Protein AF-A0A1C3TRR5-F1 (afdb_monomer_lite)

Foldseek 3Di:
DVVVVVVVVVVVVCLVVVLVLQCVVDDVVCSVVSVVVVVVVVVVCVVVLVVVLVVCCVPVNPVRSVVVVVVVVVVVVVCCVVVRDPDPPPPPDPPPVVVVVVCVDPVNVVVVVVVVVVVVVVVVCVVCVVVVVVCCVPPPPDDDDDPCVVVSVVVSVPDDDDPPPPPPPD

Organism: NCBI:txid1261556

Sequence (170 aa):
MAARVLTSLAHGTFFGVGAVVATGLVALQRKASAIATMFTGLTVATLLGMPAGAWLGLQFGWRATFWAVAAIGLLATVVIAALVPASDDVTPAPPLRAELHAVSRTPVLLGLATTVLGYAGVFTVYTYIRRRRWCWGSACSGWPRSPRWLRCNCECWARPATPDGIWRRA

Structure (mmCIF, N/CA/C/O backbone):
data_AF-A0A1C3TRR5-F1
#
_entry.id   AF-A0A1C3TRR5-F1
#
loop_
_atom_site.group_PDB
_atom_site.id
_atom_site.type_symbol
_atom_site.label_atom_id
_atom_site.label_alt_id
_atom_site.label_comp_id
_atom_site.label_asym_id
_atom_site.label_entity_id
_atom_site.label_seq_id
_atom_site.pdbx_PDB_ins_code
_atom_site.Cartn_x
_atom_site.Cartn_y
_atom_site.Cartn_z
_atom_site.occupancy
_atom_site.B_iso_or_equiv
_atom_site.auth_seq_id
_atom_site.auth_comp_id
_atom_site.auth_asym_id
_atom_site.auth_atom_id
_atom_site.pdbx_PDB_model_num
ATOM 1 N N . MET A 1 1 ? 2.726 15.601 -13.918 1.00 78.00 1 MET A N 1
ATOM 2 C CA . MET A 1 1 ? 2.639 15.875 -12.464 1.00 78.00 1 MET A CA 1
ATOM 3 C C . MET A 1 1 ? 1.307 15.448 -11.864 1.00 78.00 1 MET A C 1
ATOM 5 O O . MET A 1 1 ? 1.343 14.705 -10.894 1.00 78.00 1 MET A O 1
ATOM 9 N N . ALA A 1 2 ? 0.164 15.788 -12.473 1.00 89.56 2 ALA A N 1
ATOM 10 C CA . ALA A 1 2 ? -1.159 15.345 -12.010 1.00 89.56 2 ALA A CA 1
ATOM 11 C C . ALA A 1 2 ? -1.268 13.825 -11.776 1.00 89.56 2 ALA A C 1
ATOM 13 O O . ALA A 1 2 ? -1.677 13.408 -10.700 1.00 89.56 2 ALA A O 1
ATOM 14 N N . ALA A 1 3 ? -0.794 13.000 -12.721 1.00 85.38 3 ALA A N 1
ATOM 15 C CA . ALA A 1 3 ? -0.813 11.541 -12.576 1.00 85.38 3 ALA A CA 1
ATOM 16 C C . ALA A 1 3 ? -0.113 11.055 -11.295 1.00 85.38 3 ALA A C 1
ATOM 18 O O . ALA A 1 3 ? -0.637 10.190 -10.611 1.00 85.38 3 ALA A O 1
ATOM 19 N N . ARG A 1 4 ? 1.023 11.657 -10.912 1.00 87.00 4 ARG A N 1
ATOM 20 C CA . ARG A 1 4 ? 1.737 11.263 -9.686 1.00 87.00 4 ARG A CA 1
ATOM 21 C C . ARG A 1 4 ? 0.957 11.636 -8.429 1.00 87.00 4 ARG A C 1
ATOM 23 O O . ARG A 1 4 ? 0.920 10.838 -7.506 1.00 87.00 4 ARG A O 1
ATOM 30 N N . VAL A 1 5 ? 0.320 12.810 -8.406 1.00 90.31 5 VAL A N 1
ATOM 31 C CA . VAL A 1 5 ? -0.534 13.239 -7.283 1.00 90.31 5 VAL A CA 1
ATOM 32 C C . VAL A 1 5 ? -1.719 12.287 -7.124 1.00 90.31 5 VAL A C 1
ATOM 34 O O . VAL A 1 5 ? -1.965 11.802 -6.025 1.00 90.31 5 VAL A O 1
ATOM 37 N N . LEU A 1 6 ? -2.390 11.958 -8.231 1.00 88.88 6 LEU A N 1
ATOM 38 C CA . LEU A 1 6 ? -3.490 10.992 -8.264 1.00 88.88 6 LEU A CA 1
ATOM 39 C C . LEU A 1 6 ? -3.063 9.620 -7.740 1.00 88.88 6 LEU A C 1
ATOM 41 O O . LEU A 1 6 ? -3.732 9.075 -6.868 1.00 88.88 6 LEU A O 1
ATOM 45 N N . THR A 1 7 ? -1.942 9.076 -8.218 1.00 86.56 7 THR A N 1
ATOM 46 C CA . THR A 1 7 ? -1.463 7.768 -7.752 1.00 86.56 7 THR A CA 1
ATOM 47 C C . THR A 1 7 ? -1.087 7.798 -6.271 1.00 86.56 7 THR A C 1
ATOM 49 O O . THR A 1 7 ? -1.418 6.859 -5.556 1.00 86.56 7 THR A O 1
ATOM 52 N N . SER A 1 8 ? -0.455 8.871 -5.782 1.00 88.25 8 SER A N 1
ATOM 53 C CA . SER A 1 8 ? -0.127 9.014 -4.357 1.00 88.25 8 SER A CA 1
ATOM 54 C C . SER A 1 8 ? -1.376 9.071 -3.475 1.00 88.25 8 SER A C 1
ATOM 56 O O . SER A 1 8 ? -1.426 8.400 -2.446 1.00 88.25 8 SER A O 1
ATOM 58 N N . LEU A 1 9 ? -2.393 9.837 -3.884 1.00 89.31 9 LEU A N 1
ATOM 59 C CA . LEU A 1 9 ? -3.665 9.922 -3.163 1.00 89.31 9 LEU A CA 1
ATOM 60 C C . LEU A 1 9 ? -4.396 8.580 -3.170 1.00 89.31 9 LEU A C 1
ATOM 62 O O . LEU A 1 9 ? -4.799 8.112 -2.111 1.00 89.31 9 LEU A O 1
ATOM 66 N N . ALA A 1 10 ? -4.499 7.938 -4.336 1.00 86.94 10 ALA A N 1
ATOM 67 C CA . ALA A 1 10 ? -5.121 6.625 -4.476 1.00 86.94 10 ALA A CA 1
ATOM 68 C C . ALA A 1 10 ? -4.421 5.563 -3.615 1.00 86.94 10 ALA A C 1
ATOM 70 O O . ALA A 1 10 ? -5.074 4.723 -3.002 1.00 86.94 10 ALA A O 1
ATOM 71 N N . HIS A 1 11 ? -3.090 5.616 -3.529 1.00 86.44 11 HIS A N 1
ATOM 72 C CA . HIS A 1 11 ? -2.330 4.704 -2.683 1.00 86.44 11 HIS A CA 1
ATOM 73 C C . HIS A 1 11 ? -2.635 4.926 -1.194 1.00 86.44 11 HIS A C 1
ATOM 75 O O . HIS A 1 11 ? -2.841 3.960 -0.465 1.00 86.44 11 HIS A O 1
ATOM 81 N N . GLY A 1 12 ? -2.726 6.184 -0.749 1.00 83.44 12 GLY A N 1
ATOM 82 C CA . GLY A 1 12 ? -3.087 6.518 0.632 1.00 83.44 12 GLY A CA 1
ATOM 83 C C . GLY A 1 12 ? -4.518 6.113 1.000 1.00 83.44 12 GLY A C 1
ATOM 84 O O . GLY A 1 12 ? -4.736 5.510 2.053 1.00 83.44 12 GLY A O 1
ATOM 85 N N . THR A 1 13 ? -5.493 6.387 0.129 1.00 85.62 13 THR A N 1
ATOM 86 C CA . THR A 1 13 ? -6.901 6.033 0.374 1.00 85.62 13 THR A CA 1
ATOM 87 C C . THR A 1 13 ? -7.127 4.527 0.354 1.00 85.62 13 THR A C 1
ATOM 89 O O . THR A 1 13 ? -7.915 4.034 1.158 1.00 85.62 13 THR A O 1
ATOM 92 N N . PHE A 1 14 ? -6.402 3.783 -0.486 1.00 85.19 14 PHE A N 1
ATOM 93 C CA . PHE A 1 14 ? -6.481 2.324 -0.535 1.00 85.19 14 PHE A CA 1
ATOM 94 C C . PHE A 1 14 ? -6.173 1.676 0.821 1.00 85.19 14 PHE A C 1
ATOM 96 O O . PHE A 1 14 ? -6.946 0.843 1.288 1.00 85.19 14 PHE A O 1
ATOM 103 N N . PHE A 1 15 ? -5.089 2.080 1.491 1.00 84.62 15 PHE A N 1
ATOM 104 C CA . PHE A 1 15 ? -4.765 1.539 2.816 1.00 84.62 15 PHE A CA 1
ATOM 105 C C . PHE A 1 15 ? -5.759 1.986 3.893 1.00 84.62 15 PHE A C 1
ATOM 107 O O . PHE A 1 15 ? -6.116 1.181 4.752 1.00 84.62 15 PHE A O 1
ATOM 114 N N . GLY A 1 16 ? -6.232 3.235 3.835 1.00 81.81 16 GLY A N 1
ATOM 115 C CA . GLY A 1 16 ? -7.226 3.756 4.778 1.00 81.81 16 GLY A CA 1
ATOM 116 C C . GLY A 1 16 ? -8.561 3.011 4.693 1.00 81.81 16 GLY A C 1
ATOM 117 O O . GLY A 1 16 ? -9.015 2.434 5.680 1.00 81.81 16 GLY A O 1
ATOM 118 N N . VAL A 1 17 ? -9.159 2.958 3.500 1.00 82.81 17 VAL A N 1
ATOM 119 C CA . VAL A 1 17 ? -10.430 2.254 3.255 1.00 82.81 17 VAL A CA 1
ATOM 120 C C . VAL A 1 17 ? -10.258 0.748 3.445 1.00 82.81 17 VAL A C 1
ATOM 122 O O . VAL A 1 17 ? -11.097 0.110 4.078 1.00 82.81 17 VAL A O 1
ATOM 125 N N . GLY A 1 18 ? -9.145 0.180 2.974 1.00 81.50 18 GLY A N 1
ATOM 126 C CA . GLY A 1 18 ? -8.836 -1.238 3.132 1.00 81.50 18 GLY A CA 1
ATOM 127 C C . GLY A 1 18 ? -8.798 -1.673 4.597 1.00 81.50 18 GLY A C 1
ATOM 128 O O . GLY A 1 18 ? -9.386 -2.697 4.935 1.00 81.50 18 GLY A O 1
ATOM 129 N N . ALA A 1 19 ? -8.185 -0.883 5.484 1.00 81.62 19 ALA A N 1
ATOM 130 C CA . ALA A 1 19 ? -8.166 -1.180 6.915 1.00 81.62 19 ALA A CA 1
ATOM 131 C C . ALA A 1 19 ? -9.573 -1.142 7.538 1.00 81.62 19 ALA A C 1
ATOM 133 O O . ALA A 1 19 ? -9.912 -2.006 8.351 1.00 81.62 19 ALA A O 1
ATOM 134 N N . VAL A 1 20 ? -10.415 -0.182 7.146 1.00 80.75 20 VAL A N 1
ATOM 135 C CA . VAL A 1 20 ? -11.800 -0.079 7.638 1.00 80.75 20 VAL A CA 1
ATOM 136 C C . VAL A 1 20 ? -12.629 -1.276 7.174 1.00 80.75 20 VAL A C 1
ATOM 138 O O . VAL A 1 20 ? -13.242 -1.946 8.002 1.00 80.75 20 VAL A O 1
ATOM 141 N N . VAL A 1 21 ? -12.576 -1.614 5.883 1.00 81.25 21 VAL A N 1
ATOM 142 C CA . VAL A 1 21 ? -13.298 -2.769 5.322 1.00 81.25 21 VAL A CA 1
ATOM 143 C C . VAL A 1 21 ? -12.806 -4.076 5.951 1.00 81.25 21 VAL A C 1
ATOM 145 O O . VAL A 1 21 ? -13.610 -4.880 6.419 1.00 81.25 21 VAL A O 1
ATOM 148 N N . ALA A 1 22 ? -11.489 -4.273 6.053 1.00 80.38 22 ALA A N 1
ATOM 149 C CA . ALA A 1 22 ? -10.916 -5.480 6.646 1.00 80.38 22 ALA A CA 1
ATOM 150 C C . ALA A 1 22 ? -11.297 -5.646 8.123 1.00 80.38 22 ALA A C 1
ATOM 152 O O . ALA A 1 22 ? -11.566 -6.760 8.564 1.00 80.38 22 ALA A O 1
ATOM 153 N N . THR A 1 23 ? -11.335 -4.555 8.893 1.00 80.44 23 THR A N 1
ATOM 154 C CA . THR A 1 23 ? -11.712 -4.602 10.314 1.00 80.44 23 THR A CA 1
ATOM 155 C C . THR A 1 23 ? -13.219 -4.654 10.551 1.00 80.44 23 THR A C 1
ATOM 157 O O . THR A 1 23 ? -13.621 -5.087 11.632 1.00 80.44 23 THR A O 1
ATOM 160 N N . GLY A 1 24 ? -14.036 -4.249 9.575 1.00 78.44 24 GLY A N 1
ATOM 161 C CA . GLY A 1 24 ? -15.493 -4.405 9.593 1.00 78.44 24 GLY A CA 1
ATOM 162 C C . GLY A 1 24 ? -15.953 -5.840 9.316 1.00 78.44 24 GLY A C 1
ATOM 163 O O . GLY A 1 24 ? -16.964 -6.268 9.860 1.00 78.44 24 GLY A O 1
ATOM 164 N N . LEU A 1 25 ? -15.180 -6.608 8.539 1.00 75.12 25 LEU A N 1
ATOM 165 C CA . LEU A 1 25 ? -15.507 -7.992 8.163 1.00 75.12 25 LEU A CA 1
ATOM 166 C C . LEU A 1 25 ? -15.031 -9.055 9.171 1.00 75.12 25 LEU A C 1
ATOM 168 O O . LEU A 1 25 ? -15.377 -10.228 9.038 1.00 75.12 25 LEU A O 1
ATOM 172 N N . VAL A 1 26 ? -14.226 -8.683 10.173 1.00 77.50 26 VAL A N 1
ATOM 173 C CA . VAL A 1 26 ? -13.660 -9.622 11.157 1.00 77.50 26 VAL A CA 1
ATOM 174 C C . VAL A 1 26 ? -14.057 -9.269 12.587 1.00 77.50 26 VAL A C 1
ATOM 176 O O . VAL A 1 26 ? -14.221 -8.106 12.947 1.00 77.50 26 VAL A O 1
ATOM 179 N N . ALA A 1 27 ? -14.141 -10.286 13.448 1.00 77.94 27 ALA A N 1
ATOM 180 C CA . ALA A 1 27 ? -14.394 -10.093 14.874 1.00 77.94 27 ALA A CA 1
ATOM 181 C C . ALA A 1 27 ? -13.352 -9.155 15.520 1.00 77.94 27 ALA A C 1
ATOM 183 O O . ALA A 1 27 ? -12.172 -9.181 15.161 1.00 77.94 27 ALA A O 1
ATOM 184 N N . LEU A 1 28 ? -13.765 -8.379 16.534 1.00 74.75 28 LEU A N 1
ATOM 185 C CA . LEU A 1 28 ? -12.937 -7.363 17.210 1.00 74.75 28 LEU A CA 1
ATOM 186 C C . LEU A 1 28 ? -11.571 -7.902 17.678 1.00 74.75 28 LEU A C 1
ATOM 188 O O . LEU A 1 28 ? -10.557 -7.225 17.539 1.00 74.75 28 LEU A O 1
ATOM 192 N N . GLN A 1 29 ? -11.543 -9.154 18.137 1.00 80.06 29 GLN A N 1
ATOM 193 C CA . GLN A 1 29 ? -10.344 -9.858 18.610 1.00 80.06 29 GLN A CA 1
ATOM 194 C C . GLN A 1 29 ? -9.349 -10.216 17.486 1.00 80.06 29 GLN A C 1
ATOM 196 O O . GLN A 1 29 ? -8.185 -10.497 17.752 1.00 80.06 29 GLN A O 1
ATOM 201 N N . ARG A 1 30 ? -9.785 -10.217 16.218 1.00 82.62 30 ARG A N 1
ATOM 202 C CA . ARG A 1 30 ? -8.984 -10.618 15.045 1.00 82.62 30 ARG A CA 1
ATOM 203 C C . ARG A 1 30 ? -8.587 -9.451 14.139 1.00 82.62 30 ARG A C 1
ATOM 205 O O . ARG A 1 30 ? -7.917 -9.678 13.134 1.00 82.62 30 ARG A O 1
ATOM 212 N N . LYS A 1 31 ? -8.918 -8.207 14.500 1.00 82.69 31 LYS A N 1
ATOM 213 C CA . LYS A 1 31 ? -8.571 -7.008 13.711 1.00 82.69 31 LYS A CA 1
ATOM 214 C C . LYS A 1 31 ? -7.068 -6.886 13.438 1.00 82.69 31 LYS A C 1
ATOM 216 O O . LYS A 1 31 ? -6.673 -6.614 12.309 1.00 82.69 31 LYS A O 1
ATOM 221 N N . ALA A 1 32 ? -6.231 -7.168 14.440 1.00 82.94 32 ALA A N 1
ATOM 222 C CA . ALA A 1 32 ? -4.775 -7.168 14.279 1.00 82.94 32 ALA A CA 1
ATOM 223 C C . ALA A 1 32 ? -4.298 -8.241 13.282 1.00 82.94 32 ALA A C 1
ATOM 225 O O . ALA A 1 32 ? -3.429 -7.973 12.458 1.00 82.94 32 ALA A O 1
ATOM 226 N N . SER A 1 33 ? -4.910 -9.432 13.307 1.00 83.50 33 SER A N 1
ATOM 227 C CA . SER A 1 33 ? -4.598 -10.507 12.358 1.00 83.50 33 SER A CA 1
ATOM 228 C C . SER A 1 33 ? -5.005 -10.145 10.932 1.00 83.50 33 SER A C 1
ATOM 230 O O . SER A 1 33 ? -4.250 -10.434 10.013 1.00 83.50 33 SER A O 1
ATOM 232 N N . ALA A 1 34 ? -6.155 -9.494 10.733 1.00 84.88 34 ALA A N 1
ATOM 233 C CA . ALA A 1 34 ? -6.593 -9.064 9.405 1.00 84.88 34 ALA A CA 1
ATOM 234 C C . ALA A 1 34 ? -5.626 -8.040 8.787 1.00 84.88 34 ALA A C 1
ATOM 236 O O . ALA A 1 34 ? -5.232 -8.171 7.627 1.00 84.88 34 ALA A O 1
ATOM 237 N N . ILE A 1 35 ? -5.171 -7.070 9.587 1.00 86.19 35 ILE A N 1
ATOM 238 C CA . ILE A 1 35 ? -4.157 -6.094 9.168 1.00 86.19 35 ILE A CA 1
ATOM 239 C C . ILE A 1 35 ? -2.826 -6.797 8.854 1.00 86.19 35 ILE A C 1
ATOM 241 O O . ILE A 1 35 ? -2.199 -6.501 7.836 1.00 86.19 35 ILE A O 1
ATOM 245 N N . ALA A 1 36 ? -2.408 -7.765 9.676 1.00 87.56 36 ALA A N 1
ATOM 246 C CA . ALA A 1 36 ? -1.200 -8.546 9.420 1.00 87.56 36 ALA A CA 1
ATOM 247 C C . ALA A 1 36 ? -1.277 -9.290 8.077 1.00 87.56 36 ALA A C 1
ATOM 249 O O . ALA A 1 36 ? -0.334 -9.209 7.292 1.00 87.56 36 ALA A O 1
ATOM 250 N N . THR A 1 37 ? -2.410 -9.929 7.763 1.00 87.88 37 THR A N 1
ATOM 251 C CA . THR A 1 37 ? -2.615 -10.617 6.479 1.00 87.88 37 THR A CA 1
ATOM 252 C C . THR A 1 37 ? -2.533 -9.656 5.289 1.00 87.88 37 THR A C 1
ATOM 254 O O . THR A 1 37 ? -1.916 -10.004 4.280 1.00 87.88 37 THR A O 1
ATOM 257 N N . MET A 1 38 ? -3.059 -8.428 5.405 1.00 89.38 38 MET A N 1
ATOM 258 C CA . MET A 1 38 ? -2.889 -7.394 4.370 1.00 89.38 38 MET A CA 1
ATOM 259 C C . MET A 1 38 ? -1.410 -7.058 4.129 1.00 89.38 38 MET A C 1
ATOM 261 O O . MET A 1 38 ? -0.958 -7.040 2.981 1.00 89.38 38 MET A O 1
ATOM 265 N N . PHE A 1 39 ? -0.629 -6.845 5.194 1.00 88.81 39 PHE A N 1
ATOM 266 C CA . PHE A 1 39 ? 0.811 -6.575 5.077 1.00 88.81 39 PHE A CA 1
ATOM 267 C C . PHE A 1 39 ? 1.603 -7.778 4.549 1.00 88.81 39 PHE A C 1
ATOM 269 O O . PHE A 1 39 ? 2.548 -7.603 3.772 1.00 88.81 39 PHE A O 1
ATOM 276 N N . THR A 1 40 ? 1.216 -9.003 4.913 1.00 91.94 40 THR A N 1
ATOM 277 C CA . THR A 1 40 ? 1.807 -10.223 4.346 1.00 91.94 40 THR A CA 1
ATOM 278 C C . THR A 1 40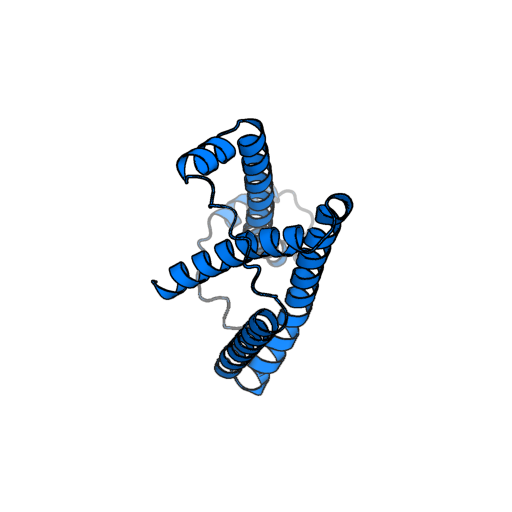 ? 1.557 -10.292 2.840 1.00 91.94 40 THR A C 1
ATOM 280 O O . THR A 1 40 ? 2.500 -10.512 2.081 1.00 91.94 40 THR A O 1
ATOM 283 N N . GLY A 1 41 ? 0.328 -10.014 2.391 1.00 89.31 41 GLY A N 1
ATOM 284 C CA . GLY A 1 41 ? -0.007 -9.932 0.968 1.00 89.31 41 GLY A CA 1
ATOM 285 C C . GLY A 1 41 ? 0.840 -8.895 0.227 1.00 89.31 41 GLY A C 1
ATOM 286 O O . GLY A 1 41 ? 1.419 -9.209 -0.812 1.00 89.31 41 GLY A O 1
ATOM 287 N N . LEU A 1 42 ? 1.003 -7.696 0.799 1.00 90.06 42 LEU A N 1
ATOM 288 C CA . LEU A 1 42 ? 1.860 -6.646 0.233 1.00 90.06 42 LEU A CA 1
ATOM 289 C C . LEU A 1 42 ? 3.327 -7.093 0.111 1.00 90.06 42 LEU A C 1
ATOM 291 O O . LEU A 1 42 ? 3.990 -6.813 -0.890 1.00 90.06 42 LEU A O 1
ATOM 295 N N . THR A 1 43 ? 3.829 -7.817 1.112 1.00 91.69 43 THR A N 1
ATOM 296 C CA . THR A 1 43 ? 5.197 -8.355 1.117 1.00 91.69 43 THR A CA 1
ATOM 297 C C . THR A 1 43 ? 5.390 -9.370 -0.005 1.00 91.69 43 THR A C 1
ATOM 299 O O . THR A 1 43 ? 6.310 -9.229 -0.812 1.00 91.69 43 THR A O 1
ATOM 302 N N . VAL A 1 44 ? 4.493 -10.355 -0.104 1.00 93.50 44 VAL A N 1
ATOM 303 C CA . VAL A 1 44 ? 4.535 -11.387 -1.152 1.00 93.50 44 VAL A CA 1
ATOM 304 C C . VAL A 1 44 ? 4.415 -10.754 -2.539 1.00 93.50 44 VAL A C 1
ATOM 306 O O . VAL A 1 44 ? 5.199 -11.077 -3.432 1.00 93.50 44 VAL A O 1
ATOM 309 N N . ALA A 1 45 ? 3.503 -9.795 -2.708 1.00 89.75 45 ALA A N 1
ATOM 310 C CA . ALA A 1 45 ? 3.328 -9.071 -3.963 1.00 89.75 45 ALA A CA 1
ATOM 311 C C . ALA A 1 45 ? 4.595 -8.307 -4.373 1.00 89.75 45 ALA A C 1
ATOM 313 O O . ALA A 1 45 ? 4.965 -8.318 -5.543 1.00 89.75 45 ALA A O 1
ATOM 314 N N . THR A 1 46 ? 5.296 -7.684 -3.423 1.00 89.56 46 THR A N 1
ATOM 315 C CA . THR A 1 46 ? 6.540 -6.947 -3.708 1.00 89.56 46 THR A CA 1
ATOM 316 C C . THR A 1 46 ? 7.676 -7.895 -4.094 1.00 89.56 46 THR A C 1
ATOM 318 O O . THR A 1 46 ? 8.401 -7.635 -5.059 1.00 89.56 46 THR A O 1
ATOM 321 N N . LEU A 1 47 ? 7.804 -9.017 -3.378 1.00 93.88 47 LEU A N 1
ATOM 322 C CA . LEU A 1 47 ? 8.820 -10.039 -3.641 1.00 93.88 47 LEU A CA 1
ATOM 323 C C . LEU A 1 47 ? 8.646 -10.693 -5.012 1.00 93.88 47 LEU A C 1
ATOM 325 O O . LEU A 1 47 ? 9.635 -10.896 -5.709 1.00 93.88 47 LEU A O 1
ATOM 329 N N . LEU A 1 48 ? 7.409 -10.998 -5.412 1.00 90.94 48 LEU A N 1
ATOM 330 C CA . LEU A 1 48 ? 7.110 -11.591 -6.720 1.00 90.94 48 LEU A CA 1
ATOM 331 C C . LEU A 1 48 ? 7.052 -10.546 -7.843 1.00 90.94 48 LEU A C 1
ATOM 333 O O . LEU A 1 48 ? 7.394 -10.844 -8.987 1.00 90.94 48 LEU A O 1
ATOM 337 N N . GLY A 1 49 ? 6.660 -9.312 -7.527 1.00 86.12 49 GLY A N 1
ATOM 338 C CA . GLY A 1 49 ? 6.479 -8.241 -8.504 1.00 86.12 49 GLY A CA 1
ATOM 339 C C . GLY A 1 49 ? 7.781 -7.799 -9.167 1.00 86.12 49 GLY A C 1
ATOM 340 O O . GLY A 1 49 ? 7.809 -7.588 -10.377 1.00 86.12 49 GLY A O 1
ATOM 341 N N . MET A 1 50 ? 8.878 -7.707 -8.411 1.00 88.56 50 MET A N 1
ATOM 342 C CA . MET A 1 50 ? 10.194 -7.356 -8.964 1.00 88.56 50 MET A CA 1
ATOM 343 C C . MET A 1 50 ? 10.714 -8.354 -10.021 1.00 88.56 50 MET A C 1
ATOM 345 O O . MET A 1 50 ? 11.014 -7.909 -11.132 1.00 88.56 50 MET A O 1
ATOM 349 N N . PRO A 1 51 ? 10.824 -9.672 -9.748 1.00 88.50 51 PRO A N 1
ATOM 350 C CA . PRO A 1 51 ? 11.308 -10.639 -10.733 1.00 88.50 51 PRO A CA 1
ATOM 351 C C . PRO A 1 51 ? 10.341 -10.802 -11.909 1.00 88.50 51 PRO A C 1
ATOM 353 O O . PRO A 1 51 ? 10.791 -10.834 -13.053 1.00 88.50 51 PRO A O 1
ATOM 356 N N . ALA A 1 52 ? 9.026 -10.830 -11.662 1.00 86.38 52 ALA A N 1
ATOM 357 C CA . ALA A 1 52 ? 8.033 -10.913 -12.733 1.00 86.38 52 ALA A CA 1
ATOM 358 C C . ALA A 1 52 ? 8.076 -9.675 -13.646 1.00 86.38 52 ALA A C 1
ATOM 360 O O . ALA A 1 52 ? 8.037 -9.796 -14.872 1.00 86.38 52 ALA A O 1
ATOM 361 N N . GLY A 1 53 ? 8.223 -8.482 -13.061 1.00 84.19 53 GLY A N 1
ATOM 362 C CA . GLY A 1 53 ? 8.359 -7.230 -13.801 1.00 84.19 53 GLY A CA 1
ATOM 363 C C . GLY A 1 53 ? 9.649 -7.162 -14.619 1.00 84.19 53 GLY A C 1
ATOM 364 O O . GLY A 1 53 ? 9.618 -6.728 -15.770 1.00 84.19 53 GLY A O 1
ATOM 365 N N . ALA A 1 54 ? 10.770 -7.630 -14.063 1.00 85.44 54 ALA A N 1
ATOM 366 C CA . ALA A 1 54 ? 12.039 -7.706 -14.785 1.00 85.44 54 ALA A CA 1
ATOM 367 C C . ALA A 1 54 ? 11.961 -8.684 -15.966 1.00 85.44 54 ALA A C 1
ATOM 369 O O . ALA A 1 54 ? 12.378 -8.345 -17.072 1.00 85.44 54 ALA A O 1
ATOM 370 N N . TRP A 1 55 ? 11.373 -9.864 -15.756 1.00 86.25 55 TRP A N 1
ATOM 371 C CA . TRP A 1 55 ? 11.208 -10.872 -16.802 1.00 86.25 55 TRP A CA 1
ATOM 372 C C . TRP A 1 55 ? 10.335 -10.362 -17.960 1.00 86.25 55 TRP A C 1
ATOM 374 O O . TRP A 1 55 ? 10.738 -10.447 -19.121 1.00 86.25 55 TRP A O 1
ATOM 384 N N . LEU A 1 56 ? 9.195 -9.733 -17.652 1.00 84.44 56 LEU A N 1
ATOM 385 C CA . LEU A 1 56 ? 8.322 -9.108 -18.654 1.00 84.44 56 LEU A CA 1
ATOM 386 C C . LEU A 1 56 ? 9.005 -7.946 -19.390 1.00 84.44 56 LEU A C 1
ATOM 388 O O . LEU A 1 56 ? 8.842 -7.804 -20.601 1.00 84.44 56 LEU A O 1
ATOM 392 N N . GLY A 1 57 ? 9.783 -7.128 -18.675 1.00 84.12 57 GLY A N 1
ATOM 393 C CA . GLY A 1 57 ? 10.495 -5.989 -19.255 1.00 84.12 57 GLY A CA 1
ATOM 394 C C . GLY A 1 57 ? 11.619 -6.395 -20.210 1.00 84.12 57 GLY A C 1
ATOM 395 O O . GLY A 1 57 ? 11.819 -5.722 -21.220 1.00 84.12 57 GLY A O 1
ATOM 396 N N . LEU A 1 58 ? 12.317 -7.497 -19.918 1.00 81.69 58 LEU A N 1
ATOM 397 C CA . LEU A 1 58 ? 13.388 -8.034 -20.762 1.00 81.69 58 LEU A CA 1
ATOM 398 C C . LEU A 1 58 ? 12.853 -8.695 -22.041 1.00 81.69 58 LEU A C 1
ATOM 400 O O . LEU A 1 58 ? 13.475 -8.556 -23.088 1.00 81.69 58 LEU A O 1
ATOM 404 N N . GLN A 1 59 ? 11.715 -9.394 -21.967 1.00 82.62 59 GLN A N 1
ATOM 405 C CA . GLN A 1 59 ? 11.163 -10.156 -23.099 1.00 82.62 59 GLN A CA 1
ATOM 406 C C . GLN A 1 59 ? 10.264 -9.318 -24.019 1.00 82.62 59 GLN A C 1
ATOM 408 O O . GLN A 1 59 ? 10.353 -9.420 -25.239 1.00 82.62 59 GLN A O 1
ATOM 413 N N . PHE A 1 60 ? 9.401 -8.472 -23.449 1.00 78.06 60 PHE A N 1
ATOM 414 C CA . PHE A 1 60 ? 8.340 -7.771 -24.189 1.00 78.06 60 PHE A CA 1
ATOM 415 C C . PHE A 1 60 ? 8.479 -6.240 -24.144 1.00 78.06 60 PHE A C 1
ATOM 417 O O . PHE A 1 60 ? 7.613 -5.505 -24.626 1.00 78.06 60 PHE A O 1
ATOM 424 N N . GLY A 1 61 ? 9.579 -5.744 -23.572 1.00 81.50 61 GLY A N 1
ATOM 425 C CA . GLY A 1 61 ? 9.866 -4.323 -23.437 1.00 81.50 61 GLY A CA 1
ATOM 426 C C . GLY A 1 61 ? 9.071 -3.632 -22.324 1.00 81.50 61 GLY A C 1
ATOM 427 O O . GLY A 1 61 ? 8.114 -4.149 -21.749 1.00 81.50 61 GLY A O 1
ATOM 428 N N . TRP A 1 62 ? 9.462 -2.392 -22.024 1.00 82.75 62 TRP A N 1
ATOM 429 C CA . TRP A 1 62 ? 8.940 -1.617 -20.891 1.00 82.75 62 TRP A CA 1
ATOM 430 C C . TRP A 1 62 ? 7.434 -1.316 -20.955 1.00 82.75 62 TRP A C 1
ATOM 432 O O . TRP A 1 62 ? 6.834 -0.987 -19.941 1.00 82.75 62 TRP A O 1
ATOM 442 N N . ARG A 1 63 ? 6.800 -1.392 -22.131 1.00 87.56 63 ARG A N 1
ATOM 443 C CA . ARG A 1 63 ? 5.359 -1.116 -22.284 1.00 87.56 63 ARG A CA 1
ATOM 444 C C . ARG A 1 63 ? 4.499 -2.279 -21.795 1.00 87.56 63 ARG A C 1
ATOM 446 O O . ARG A 1 63 ? 3.412 -2.049 -21.270 1.00 87.56 63 ARG A O 1
ATOM 453 N N . ALA A 1 64 ? 4.981 -3.512 -21.951 1.00 84.44 64 ALA A N 1
ATOM 454 C CA . ALA A 1 64 ? 4.256 -4.709 -21.541 1.00 84.44 64 ALA A CA 1
ATOM 455 C C . ALA A 1 64 ? 4.099 -4.786 -20.016 1.00 84.44 64 ALA A C 1
ATOM 457 O O . ALA A 1 64 ? 3.056 -5.208 -19.526 1.00 84.44 64 ALA A O 1
ATOM 458 N N . THR A 1 65 ? 5.086 -4.30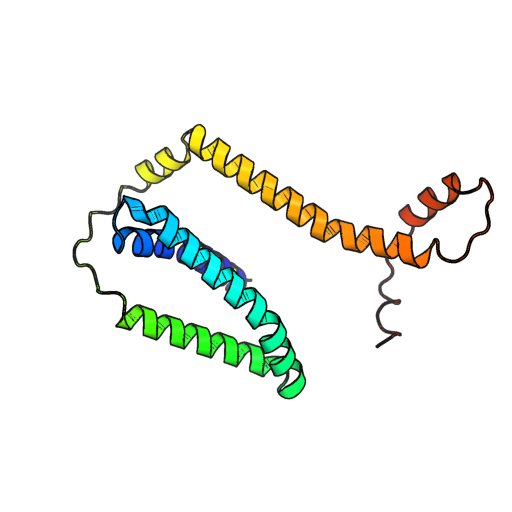0 -19.257 1.00 84.81 65 THR A N 1
ATOM 459 C CA . THR A 1 65 ? 5.000 -4.244 -17.791 1.00 84.81 65 THR A CA 1
ATOM 460 C C . THR A 1 65 ? 3.896 -3.296 -17.321 1.00 84.81 65 THR A C 1
ATOM 462 O O . THR A 1 65 ? 3.160 -3.640 -16.400 1.00 84.81 65 THR A O 1
ATOM 465 N N . PHE A 1 66 ? 3.704 -2.149 -17.984 1.00 86.62 66 PHE A N 1
ATOM 466 C CA . PHE A 1 66 ? 2.598 -1.237 -17.672 1.00 86.62 66 PHE A CA 1
ATOM 467 C C . PHE A 1 66 ? 1.230 -1.867 -17.945 1.00 86.62 66 PHE A C 1
ATOM 469 O O . PHE A 1 66 ? 0.341 -1.767 -17.102 1.00 86.62 66 PHE A O 1
ATOM 476 N N . TRP A 1 67 ? 1.071 -2.552 -19.081 1.00 89.75 67 TRP A N 1
ATOM 477 C CA . TRP A 1 67 ? -0.172 -3.259 -19.400 1.00 89.75 67 TRP A CA 1
ATOM 478 C C . TRP A 1 67 ? -0.457 -4.410 -18.437 1.00 89.75 67 TRP A C 1
ATOM 480 O O . TRP A 1 67 ? -1.592 -4.558 -17.993 1.00 89.75 67 TRP A O 1
ATOM 490 N N . ALA A 1 68 ? 0.563 -5.180 -18.054 1.00 88.25 68 ALA A N 1
ATOM 491 C CA . ALA A 1 68 ? 0.417 -6.259 -17.083 1.00 88.25 68 ALA A CA 1
ATOM 492 C C . ALA A 1 68 ? -0.044 -5.734 -15.713 1.00 88.25 68 ALA A C 1
ATOM 494 O O . ALA A 1 68 ? -0.996 -6.256 -15.137 1.00 88.25 68 ALA A O 1
ATOM 495 N N . VAL A 1 69 ? 0.576 -4.659 -15.212 1.00 87.31 69 VAL A N 1
ATOM 496 C CA . VAL A 1 69 ? 0.178 -4.035 -13.939 1.00 87.31 69 VAL A CA 1
ATOM 497 C C . VAL A 1 69 ? -1.235 -3.453 -14.026 1.00 87.31 69 VAL A C 1
ATOM 499 O O . VAL A 1 69 ? -2.019 -3.620 -13.092 1.00 87.31 69 VAL A O 1
ATOM 502 N N . ALA A 1 70 ? -1.593 -2.823 -15.149 1.00 89.50 70 ALA A N 1
ATOM 503 C CA . ALA A 1 70 ? -2.944 -2.314 -15.371 1.00 89.50 70 ALA A CA 1
ATOM 504 C C . ALA A 1 70 ? -3.991 -3.442 -15.367 1.00 89.50 70 ALA A C 1
ATOM 506 O O . ALA A 1 70 ? -5.032 -3.304 -14.727 1.00 89.50 70 ALA A O 1
ATOM 507 N N . ALA A 1 71 ? -3.699 -4.574 -16.014 1.00 91.94 71 ALA A N 1
ATOM 508 C CA . ALA A 1 71 ? -4.581 -5.738 -16.037 1.00 91.94 71 ALA A CA 1
ATOM 509 C C . ALA A 1 71 ? -4.774 -6.345 -14.638 1.00 91.94 71 ALA A C 1
ATOM 511 O O . ALA A 1 71 ? -5.904 -6.628 -14.246 1.00 91.94 71 ALA A O 1
ATOM 512 N N . ILE A 1 72 ? -3.697 -6.482 -13.856 1.00 89.94 72 ILE A N 1
ATOM 513 C CA . ILE A 1 72 ? -3.770 -6.953 -12.464 1.00 89.94 72 ILE A CA 1
ATOM 514 C C . ILE A 1 72 ? -4.608 -5.988 -11.611 1.00 89.94 72 ILE A C 1
ATOM 516 O O . ILE A 1 72 ? -5.443 -6.433 -10.826 1.00 89.94 72 ILE A O 1
ATOM 520 N N . GLY A 1 73 ? -4.429 -4.675 -11.784 1.00 87.06 73 GLY A N 1
ATOM 521 C CA . GLY A 1 73 ? -5.218 -3.661 -11.079 1.00 87.06 73 GLY A CA 1
ATOM 522 C C . GLY A 1 73 ? -6.709 -3.710 -11.429 1.00 87.06 73 GLY A C 1
ATOM 523 O O . GLY A 1 73 ? -7.558 -3.613 -10.539 1.00 87.06 73 GLY A O 1
ATOM 524 N N . LEU A 1 74 ? -7.041 -3.925 -12.704 1.00 92.25 74 LEU A N 1
ATOM 525 C CA . LEU A 1 74 ? -8.426 -4.084 -13.144 1.00 92.25 74 LEU A CA 1
ATOM 526 C C . LEU A 1 74 ? -9.043 -5.363 -12.568 1.00 92.25 74 LEU A C 1
ATOM 528 O O . LEU A 1 74 ? -10.142 -5.319 -12.021 1.00 92.25 74 LEU A O 1
ATOM 532 N N . LEU A 1 75 ? -8.312 -6.480 -12.621 1.00 92.56 75 LEU A N 1
ATOM 533 C CA . LEU A 1 75 ? -8.748 -7.747 -12.039 1.00 92.56 75 LEU A CA 1
ATOM 534 C C . LEU A 1 75 ? -9.005 -7.607 -10.533 1.00 92.56 75 LEU A C 1
ATOM 536 O O . LEU A 1 75 ? -10.051 -8.032 -10.052 1.00 92.56 75 LEU A O 1
ATOM 540 N N . ALA A 1 76 ? -8.095 -6.962 -9.800 1.00 87.38 76 ALA A N 1
ATOM 541 C CA . ALA A 1 76 ? -8.271 -6.698 -8.375 1.00 87.38 76 ALA A CA 1
ATOM 542 C C . ALA A 1 76 ? -9.524 -5.852 -8.102 1.00 87.38 76 ALA A C 1
ATOM 544 O O . ALA A 1 76 ? -10.284 -6.161 -7.188 1.00 87.38 76 ALA A O 1
ATOM 545 N N . THR A 1 77 ? -9.777 -4.831 -8.926 1.00 87.19 77 THR A N 1
ATOM 546 C CA . THR A 1 77 ? -10.991 -4.003 -8.833 1.00 87.19 77 THR A CA 1
ATOM 547 C C . THR A 1 77 ? -12.256 -4.841 -9.010 1.00 87.19 77 THR A C 1
ATOM 549 O O . THR A 1 77 ? -13.180 -4.725 -8.209 1.00 87.19 77 THR A O 1
ATOM 552 N N . VAL A 1 78 ? -12.288 -5.717 -10.018 1.00 90.12 78 VAL A N 1
ATOM 553 C CA . VAL A 1 78 ? -13.432 -6.605 -10.281 1.00 90.12 78 VAL A CA 1
ATOM 554 C C . VAL A 1 78 ? -13.650 -7.582 -9.128 1.00 90.12 78 VAL A C 1
ATOM 556 O O . VAL A 1 78 ? -14.781 -7.754 -8.683 1.00 90.12 78 VAL A O 1
ATOM 559 N N . VAL A 1 79 ? -12.580 -8.188 -8.606 1.00 88.62 79 VAL A N 1
ATOM 560 C CA . VAL A 1 79 ? -12.665 -9.110 -7.464 1.00 88.62 79 VAL A CA 1
ATOM 561 C C . VAL A 1 79 ? -13.231 -8.399 -6.241 1.00 88.62 79 VAL A C 1
ATOM 563 O O . VAL A 1 79 ? -14.140 -8.926 -5.612 1.00 88.62 79 VAL A O 1
ATOM 566 N N . ILE A 1 80 ? -12.747 -7.197 -5.922 1.00 85.00 80 ILE A N 1
ATOM 567 C CA . ILE A 1 80 ? -13.256 -6.411 -4.791 1.00 85.00 80 ILE A CA 1
ATOM 568 C C . ILE A 1 80 ? -14.733 -6.064 -5.001 1.00 85.00 80 ILE A C 1
ATOM 570 O O . ILE A 1 80 ? -15.528 -6.260 -4.089 1.00 85.00 80 ILE A O 1
ATOM 574 N N . ALA A 1 81 ? -15.109 -5.608 -6.198 1.00 84.38 81 ALA A N 1
ATOM 575 C CA . ALA A 1 81 ? -16.490 -5.250 -6.513 1.00 84.38 81 ALA A CA 1
ATOM 576 C C . ALA A 1 81 ? -17.458 -6.446 -6.440 1.00 84.38 81 ALA A C 1
ATOM 578 O O . ALA A 1 81 ? -18.627 -6.258 -6.125 1.00 84.38 81 ALA A O 1
ATOM 579 N N . ALA A 1 82 ? -16.982 -7.662 -6.724 1.00 84.88 82 ALA A N 1
ATOM 580 C CA . ALA A 1 82 ? -17.797 -8.874 -6.678 1.00 84.88 82 ALA A CA 1
ATOM 581 C C . ALA A 1 82 ? -17.839 -9.537 -5.289 1.00 84.88 82 ALA A C 1
ATOM 583 O O . ALA A 1 82 ? -18.869 -10.094 -4.917 1.00 84.88 82 ALA A O 1
ATOM 584 N N . LEU A 1 83 ? -16.727 -9.527 -4.541 1.00 81.94 83 LEU A N 1
ATOM 585 C CA . LEU A 1 83 ? -16.610 -10.235 -3.257 1.00 81.94 83 LEU A CA 1
ATOM 586 C C . LEU A 1 83 ? -16.952 -9.380 -2.038 1.00 81.94 83 LEU A C 1
ATOM 588 O O . LEU A 1 83 ? -17.288 -9.958 -1.007 1.00 81.94 83 LEU A O 1
ATOM 592 N N . VAL A 1 84 ? -16.818 -8.051 -2.101 1.00 75.12 84 VAL A N 1
ATOM 593 C CA . VAL A 1 84 ? -17.157 -7.178 -0.969 1.00 75.12 84 VAL A CA 1
ATOM 594 C C . VAL A 1 84 ? -18.657 -6.885 -1.026 1.00 75.12 84 VAL A C 1
ATOM 596 O O . VAL A 1 84 ? -19.090 -6.184 -1.941 1.00 75.12 84 VAL A O 1
ATOM 599 N N . PRO A 1 85 ? -19.467 -7.397 -0.077 1.00 69.44 85 PRO A N 1
ATOM 600 C CA . PRO A 1 85 ? -20.884 -7.072 -0.023 1.00 69.44 85 PRO A CA 1
ATOM 601 C C . PRO A 1 85 ? -21.034 -5.569 0.208 1.00 69.44 85 PRO A C 1
ATOM 603 O O . PRO A 1 85 ? -20.355 -5.007 1.072 1.00 69.44 85 PRO A O 1
ATOM 606 N N . ALA A 1 86 ? -21.921 -4.918 -0.544 1.00 63.56 86 ALA A N 1
ATOM 607 C CA . ALA A 1 86 ? -22.322 -3.553 -0.241 1.00 63.56 86 ALA A CA 1
ATOM 608 C C . ALA A 1 86 ? -23.032 -3.569 1.120 1.00 63.56 86 ALA A C 1
ATOM 610 O O . ALA A 1 86 ? -24.151 -4.053 1.243 1.00 63.56 86 ALA A O 1
ATOM 611 N N . SER A 1 87 ? -22.343 -3.138 2.174 1.00 58.53 87 SER A N 1
ATOM 612 C CA . SER A 1 87 ? -22.951 -2.980 3.489 1.00 58.53 87 SER A CA 1
ATOM 613 C C . SER A 1 87 ? -23.810 -1.715 3.472 1.00 58.53 87 SER A C 1
ATOM 615 O O . SER A 1 87 ? -23.264 -0.611 3.454 1.00 58.53 87 SER A O 1
ATOM 617 N N . ASP A 1 88 ? -25.131 -1.886 3.487 1.00 54.31 88 ASP A N 1
ATOM 618 C CA . ASP A 1 88 ? -26.123 -0.799 3.529 1.00 54.31 88 ASP A CA 1
ATOM 619 C C . ASP A 1 88 ? -26.132 -0.033 4.869 1.00 54.31 88 ASP A C 1
ATOM 621 O O . ASP A 1 88 ? -26.713 1.048 4.972 1.00 54.31 88 ASP A O 1
ATOM 625 N N . ASP A 1 89 ? -25.428 -0.542 5.887 1.00 52.06 89 ASP A N 1
ATOM 626 C CA . ASP A 1 89 ? -25.213 0.122 7.175 1.00 52.06 89 ASP A CA 1
ATOM 627 C C . ASP A 1 89 ? -24.164 1.239 7.057 1.00 52.06 89 ASP A C 1
ATOM 629 O O . ASP A 1 89 ? -23.071 1.196 7.634 1.00 52.06 89 ASP A O 1
ATOM 633 N N . VAL A 1 90 ? -24.503 2.286 6.304 1.00 54.53 90 VAL A N 1
ATOM 634 C CA . VAL A 1 90 ? -23.775 3.557 6.317 1.00 54.53 90 VAL A CA 1
ATOM 635 C C . VAL A 1 90 ? -24.034 4.216 7.670 1.00 54.53 90 VAL A C 1
ATOM 637 O O . VAL A 1 90 ? -24.898 5.078 7.823 1.00 54.53 90 VAL A O 1
ATOM 640 N N . THR A 1 91 ? -23.280 3.798 8.689 1.00 57.50 91 THR A N 1
ATOM 641 C CA . THR A 1 91 ? -23.164 4.584 9.920 1.00 57.50 91 THR A CA 1
ATOM 642 C C . THR A 1 91 ? -22.705 5.982 9.492 1.00 57.50 91 THR A C 1
ATOM 644 O O . THR A 1 91 ? -21.701 6.071 8.776 1.00 57.50 91 THR A O 1
ATOM 647 N N . PRO A 1 92 ? -23.425 7.064 9.842 1.00 59.66 92 PRO A N 1
ATOM 648 C CA . PRO A 1 92 ? -23.098 8.397 9.358 1.00 59.66 92 PRO A CA 1
ATOM 649 C C . PRO A 1 92 ? -21.637 8.704 9.674 1.00 59.66 92 PRO A C 1
ATOM 651 O O . PRO A 1 92 ? -21.215 8.611 10.830 1.00 59.66 92 PRO A O 1
ATOM 654 N N . ALA A 1 93 ? -20.870 9.015 8.624 1.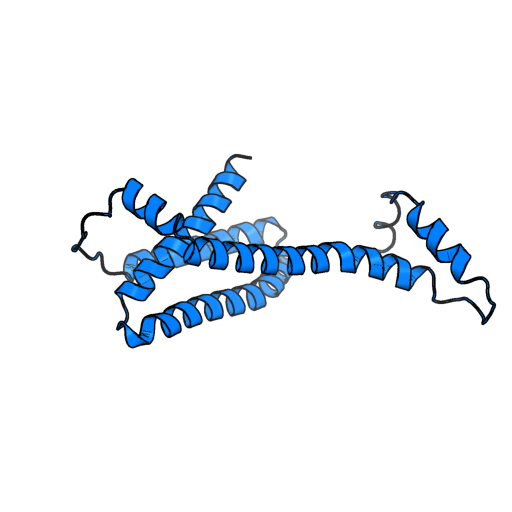00 64.81 93 ALA A N 1
ATOM 655 C CA . ALA A 1 93 ? -19.455 9.321 8.745 1.00 64.81 93 ALA A CA 1
ATOM 656 C C . ALA A 1 93 ? -19.273 10.388 9.839 1.00 64.81 93 ALA A C 1
ATOM 658 O O . ALA A 1 93 ? -19.991 11.399 9.823 1.00 64.81 93 ALA A O 1
ATOM 659 N N . PRO A 1 94 ? -18.365 10.179 10.809 1.00 67.44 94 PRO A N 1
ATOM 660 C CA . PRO A 1 94 ? -18.091 11.178 11.825 1.00 67.44 94 PRO A CA 1
ATOM 661 C C . PRO A 1 94 ? -17.767 12.519 11.154 1.00 67.44 94 PRO A C 1
ATOM 663 O O . PRO A 1 94 ? -17.115 12.553 10.110 1.00 67.44 94 PRO A O 1
ATOM 666 N N . PRO A 1 95 ? -18.205 13.654 11.717 1.00 80.44 95 PRO A N 1
ATOM 667 C CA . PRO A 1 95 ? -17.910 14.943 11.114 1.00 80.44 95 PRO A CA 1
ATOM 668 C C . PRO A 1 95 ? -16.387 15.136 11.047 1.00 80.44 95 PRO A C 1
ATOM 670 O O . PRO A 1 95 ? -15.703 14.910 12.043 1.00 80.44 95 PRO A O 1
ATOM 673 N N . LEU A 1 96 ? -15.864 15.614 9.911 1.00 77.06 96 LEU A N 1
ATOM 674 C CA . LEU A 1 96 ? -14.424 15.820 9.635 1.00 77.06 96 LEU A CA 1
ATOM 675 C C . LEU A 1 96 ? -13.651 16.478 10.794 1.00 77.06 96 LEU A C 1
ATOM 677 O O . LEU A 1 96 ? -12.510 16.133 11.084 1.00 77.06 96 LEU A O 1
ATOM 681 N N . ARG A 1 97 ? -14.299 17.407 11.506 1.00 79.31 97 ARG A N 1
ATOM 682 C CA . ARG A 1 97 ? -13.765 18.059 12.715 1.00 79.31 97 ARG A CA 1
ATOM 683 C C . ARG A 1 97 ? -13.428 17.083 13.852 1.00 79.31 97 ARG A C 1
ATOM 685 O O . ARG A 1 97 ? -12.430 17.278 14.537 1.00 79.31 97 ARG A O 1
ATOM 692 N N . ALA A 1 98 ? -14.240 16.050 14.063 1.00 76.12 98 ALA A N 1
ATOM 693 C CA . ALA A 1 98 ? -14.027 15.040 15.094 1.00 76.12 98 ALA A CA 1
ATOM 694 C C . ALA A 1 98 ? -12.882 14.087 14.719 1.00 76.12 98 ALA A C 1
ATOM 696 O O . ALA A 1 98 ? -12.094 13.721 15.589 1.00 76.12 98 ALA A O 1
ATOM 697 N N . GLU A 1 99 ? -12.739 13.752 13.434 1.00 79.19 99 GLU A N 1
ATOM 698 C CA . GLU A 1 99 ? -11.603 12.969 12.930 1.00 79.19 99 GLU A CA 1
ATOM 699 C C . GLU A 1 99 ? -10.285 13.742 13.048 1.00 79.19 99 GLU A C 1
ATOM 701 O O . GLU A 1 99 ? -9.305 13.219 13.580 1.00 79.19 99 GLU A O 1
ATOM 706 N N . LEU A 1 100 ? -10.274 15.020 12.652 1.00 81.31 100 LEU A N 1
ATOM 707 C CA . LEU A 1 100 ? -9.111 15.899 12.815 1.00 81.31 100 LEU A CA 1
ATOM 708 C C . LEU A 1 100 ? -8.702 16.014 14.289 1.00 81.31 100 LEU A C 1
ATOM 710 O O . LEU A 1 100 ? -7.529 15.858 14.621 1.00 81.31 100 LEU A O 1
ATOM 714 N N . HIS A 1 101 ? -9.671 16.189 15.191 1.00 80.88 101 HIS A N 1
ATOM 715 C CA . HIS A 1 101 ? -9.404 16.250 16.627 1.00 80.88 101 HIS A CA 1
ATOM 716 C C . HIS A 1 101 ? -8.918 14.905 17.205 1.00 80.88 101 HIS A C 1
ATOM 718 O O . HIS A 1 101 ? -8.180 14.883 18.194 1.00 80.88 101 HIS A O 1
ATOM 724 N N . ALA A 1 102 ? -9.308 13.770 16.619 1.00 78.06 102 ALA A N 1
ATOM 725 C CA . ALA A 1 102 ? -8.794 12.458 17.011 1.00 78.06 102 ALA A CA 1
ATOM 726 C C . ALA A 1 102 ? -7.315 12.290 16.628 1.00 78.06 102 ALA A C 1
ATOM 728 O O . ALA A 1 102 ? -6.532 11.790 17.439 1.00 78.06 102 ALA A O 1
ATOM 729 N N . VAL A 1 103 ? -6.920 12.769 15.443 1.00 80.00 103 VAL A N 1
ATOM 730 C CA . VAL A 1 103 ? -5.517 12.776 14.990 1.00 80.00 103 VAL A CA 1
ATOM 731 C C . VAL A 1 103 ? -4.663 13.742 15.819 1.00 80.00 103 VAL A C 1
ATOM 733 O O . VAL A 1 103 ? -3.513 13.433 16.125 1.00 80.00 103 VAL A O 1
ATOM 736 N N . SER A 1 104 ? -5.227 14.871 16.259 1.00 82.62 104 SER A N 1
ATOM 737 C CA . SER A 1 104 ? -4.536 15.856 17.105 1.00 82.62 104 SER A CA 1
ATOM 738 C C . SER A 1 104 ? -4.279 15.405 18.550 1.00 82.62 104 SER A C 1
ATOM 740 O O . SER A 1 104 ? -3.722 16.170 19.337 1.00 82.62 104 SER A O 1
ATOM 742 N N . ARG A 1 105 ? -4.653 14.181 18.944 1.00 87.12 105 ARG A N 1
ATOM 743 C CA . ARG A 1 105 ? -4.344 13.665 20.285 1.00 87.12 105 ARG A CA 1
ATOM 744 C C . ARG A 1 105 ? -2.848 13.372 20.414 1.00 87.12 105 ARG A C 1
ATOM 746 O O . ARG A 1 105 ? -2.292 12.617 19.621 1.00 87.12 105 ARG A O 1
ATOM 753 N N . THR A 1 106 ? -2.219 13.878 21.475 1.00 86.31 106 THR A N 1
ATOM 754 C CA . THR A 1 106 ? -0.798 13.657 21.806 1.00 86.31 106 THR A CA 1
ATOM 755 C C . THR A 1 106 ? -0.318 12.206 21.645 1.00 86.31 106 THR A C 1
ATOM 757 O O . THR A 1 106 ? 0.701 12.008 20.988 1.00 86.31 106 THR A O 1
ATOM 760 N N . PRO A 1 107 ? -1.015 11.167 22.155 1.00 87.56 107 PRO A N 1
ATOM 761 C CA . PRO A 1 107 ? -0.577 9.782 21.952 1.00 87.56 107 PRO A CA 1
ATOM 762 C C . PRO A 1 107 ? -0.565 9.343 20.477 1.00 87.56 107 PRO A C 1
ATOM 764 O O . PRO A 1 107 ? 0.313 8.582 20.077 1.00 87.56 107 PRO A O 1
ATOM 767 N N . VAL A 1 108 ? -1.487 9.846 19.648 1.00 88.12 108 VAL A N 1
ATOM 768 C CA . VAL A 1 108 ? -1.540 9.541 18.206 1.00 88.12 108 VAL A CA 1
ATOM 769 C C . VAL A 1 108 ? -0.412 10.263 17.468 1.00 88.12 108 VAL A C 1
ATOM 771 O O . VAL A 1 108 ?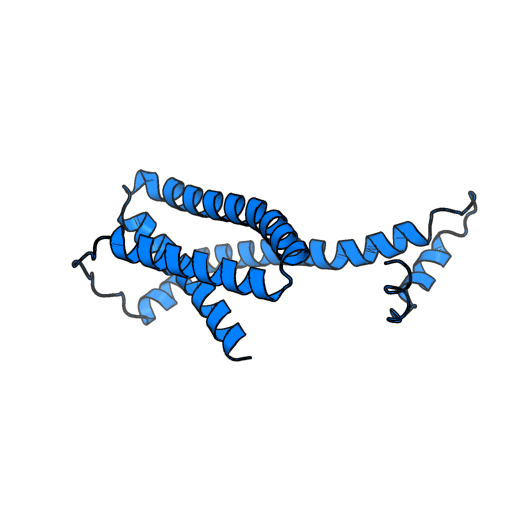 0.288 9.651 16.664 1.00 88.12 108 VAL A O 1
ATOM 774 N N . LEU A 1 109 ? -0.173 11.533 17.804 1.00 90.88 109 LEU A N 1
ATOM 775 C CA . LEU A 1 109 ? 0.951 12.322 17.290 1.00 90.88 109 LEU A CA 1
ATOM 776 C C . LEU A 1 109 ? 2.307 11.692 17.622 1.00 90.88 109 LEU A C 1
ATOM 778 O O . LEU A 1 109 ? 3.172 11.641 16.754 1.00 90.88 109 LEU A O 1
ATOM 782 N N . LEU A 1 110 ? 2.495 11.171 18.838 1.00 91.50 110 LEU A N 1
ATOM 783 C CA . LEU A 1 110 ? 3.724 10.464 19.215 1.00 91.50 110 LEU A CA 1
ATOM 784 C C . LEU A 1 110 ? 3.899 9.154 18.424 1.00 91.50 110 LEU A C 1
ATOM 786 O O . LEU A 1 110 ? 5.007 8.843 17.982 1.00 91.50 110 LEU A O 1
ATOM 790 N N . GLY A 1 111 ? 2.816 8.412 18.169 1.00 91.06 111 GLY A N 1
ATOM 791 C CA . GLY A 1 111 ? 2.841 7.235 17.289 1.00 91.06 111 GLY A CA 1
ATOM 792 C C . GLY A 1 111 ? 3.187 7.579 15.830 1.00 91.06 111 GLY A C 1
ATOM 793 O O . GLY A 1 111 ? 4.017 6.926 15.194 1.00 91.06 111 GLY A O 1
ATOM 794 N N . LEU A 1 112 ? 2.612 8.659 15.300 1.00 89.19 112 LEU A N 1
ATOM 795 C CA . LEU A 1 112 ? 2.944 9.182 13.970 1.00 89.19 112 LEU A CA 1
ATOM 796 C C . LEU A 1 112 ? 4.395 9.679 13.899 1.00 89.19 112 LEU A C 1
ATOM 798 O O . LEU A 1 112 ? 5.107 9.376 12.947 1.00 89.19 112 LEU A O 1
ATOM 802 N N . ALA A 1 113 ? 4.876 10.385 14.920 1.00 92.44 113 ALA A N 1
ATOM 803 C CA . ALA A 1 113 ? 6.251 10.872 14.967 1.00 92.44 113 ALA A CA 1
ATOM 804 C C . ALA A 1 113 ? 7.261 9.716 14.993 1.00 92.44 113 ALA A C 1
ATOM 806 O O . ALA A 1 113 ? 8.240 9.736 14.250 1.00 92.44 113 ALA A O 1
ATOM 807 N N . THR A 1 114 ? 7.010 8.682 15.802 1.00 93.56 114 THR A N 1
ATOM 808 C CA . THR A 1 114 ? 7.892 7.505 15.886 1.00 93.56 114 THR A CA 1
ATOM 809 C C . THR A 1 114 ? 7.930 6.711 14.579 1.00 93.56 114 THR A C 1
ATOM 811 O O . THR A 1 114 ? 9.010 6.306 14.150 1.00 93.56 114 THR A O 1
ATOM 814 N N . THR A 1 115 ? 6.797 6.548 13.890 1.00 91.94 115 THR A N 1
ATOM 815 C CA . THR A 1 115 ? 6.756 5.894 12.567 1.00 91.94 115 THR A CA 1
ATOM 816 C C . THR A 1 115 ? 7.458 6.712 11.483 1.00 91.94 115 THR A C 1
ATOM 818 O O . THR A 1 115 ? 8.239 6.147 10.713 1.00 91.94 115 THR A O 1
ATOM 821 N N . VAL A 1 116 ? 7.262 8.037 11.452 1.00 93.19 116 VAL A N 1
ATOM 822 C CA . VAL A 1 116 ? 7.973 8.942 10.530 1.00 93.19 116 VAL A CA 1
ATOM 823 C C . VAL A 1 116 ? 9.479 8.894 10.772 1.00 93.19 116 VAL A C 1
ATOM 825 O O . VAL A 1 116 ? 10.239 8.734 9.819 1.00 93.19 116 VAL A O 1
ATOM 828 N N . LEU A 1 117 ? 9.919 8.971 12.030 1.00 94.00 117 LEU A N 1
ATOM 829 C CA . LEU A 1 117 ? 11.335 8.867 12.395 1.00 94.00 117 LEU A CA 1
ATOM 830 C C . LEU A 1 117 ? 11.923 7.503 12.005 1.00 94.00 117 LEU A C 1
ATOM 832 O O . LEU A 1 117 ? 13.026 7.448 11.458 1.00 94.00 117 LEU A O 1
ATOM 836 N N . GLY A 1 118 ? 11.176 6.415 12.214 1.00 92.94 118 GLY A N 1
ATOM 837 C CA . GLY A 1 118 ? 11.580 5.067 11.810 1.00 92.94 118 GLY A CA 1
ATOM 838 C C . GLY A 1 118 ? 11.794 4.945 10.299 1.00 92.94 118 GLY A C 1
ATOM 839 O O . GLY A 1 118 ? 12.873 4.544 9.852 1.00 92.94 118 GLY A O 1
ATOM 840 N N . TYR A 1 119 ? 10.806 5.351 9.494 1.00 89.94 119 TYR A N 1
ATOM 841 C CA . TYR A 1 119 ? 10.924 5.320 8.032 1.00 89.94 119 TYR A CA 1
ATOM 842 C C . TYR A 1 119 ? 11.987 6.291 7.508 1.00 89.94 119 TYR A C 1
ATOM 844 O O . TYR A 1 119 ? 12.738 5.925 6.603 1.00 89.94 119 TYR A O 1
ATOM 852 N N . ALA A 1 120 ? 12.114 7.490 8.085 1.00 90.44 120 ALA A N 1
ATOM 853 C CA . ALA A 1 120 ? 13.159 8.447 7.721 1.00 90.44 120 ALA A CA 1
ATOM 854 C C . ALA A 1 120 ? 14.563 7.859 7.933 1.00 90.44 120 ALA A C 1
ATOM 856 O O . ALA A 1 120 ? 15.429 8.008 7.066 1.00 90.44 120 ALA A O 1
ATOM 857 N N . GLY A 1 121 ? 14.777 7.128 9.033 1.00 90.06 121 GLY A N 1
ATOM 858 C CA . GLY A 1 121 ? 16.017 6.393 9.284 1.00 90.06 121 GLY A CA 1
ATOM 859 C C . GLY A 1 121 ? 16.315 5.364 8.190 1.00 90.06 121 GLY A C 1
ATOM 860 O O . GLY A 1 121 ? 17.392 5.393 7.590 1.00 90.06 121 GLY A O 1
ATOM 861 N N . VAL A 1 122 ? 15.344 4.507 7.860 1.00 90.31 122 VAL A N 1
ATOM 862 C CA . VAL A 1 122 ? 15.488 3.480 6.810 1.00 90.31 122 VAL A CA 1
ATOM 863 C C . VAL A 1 122 ? 15.776 4.107 5.441 1.00 90.31 122 VAL A C 1
ATOM 865 O O . VAL A 1 122 ? 16.712 3.689 4.755 1.00 90.31 122 VAL A O 1
ATOM 868 N N . PHE A 1 123 ? 15.036 5.148 5.052 1.00 85.88 123 PHE A N 1
ATOM 869 C CA . PHE A 1 123 ? 15.261 5.864 3.791 1.00 85.88 123 PHE A CA 1
ATOM 870 C C . PHE A 1 123 ? 16.636 6.538 3.737 1.00 85.88 123 PHE A C 1
ATOM 872 O O . PHE A 1 123 ? 17.299 6.493 2.695 1.00 85.88 123 PHE A O 1
ATOM 879 N N . THR A 1 124 ? 17.101 7.114 4.850 1.00 87.62 124 THR A N 1
ATOM 880 C CA . THR A 1 124 ? 18.448 7.697 4.958 1.00 87.62 124 THR A CA 1
ATOM 881 C C . THR A 1 124 ? 19.506 6.622 4.725 1.00 87.62 124 THR A C 1
ATOM 883 O O . THR A 1 124 ? 20.406 6.799 3.902 1.00 87.62 124 THR A O 1
ATOM 886 N N . VAL A 1 125 ? 19.367 5.465 5.373 1.00 87.44 125 VAL A N 1
ATOM 887 C CA . VAL A 1 125 ? 20.277 4.329 5.196 1.00 87.44 125 VAL A CA 1
ATOM 888 C C . VAL A 1 125 ? 20.298 3.863 3.735 1.00 87.44 125 VAL A C 1
ATOM 890 O O . VAL A 1 125 ? 21.377 3.807 3.144 1.00 87.44 125 VAL A O 1
ATOM 893 N N . TYR A 1 126 ? 19.141 3.622 3.109 1.00 81.62 126 TYR A N 1
ATOM 894 C CA . TYR A 1 126 ? 19.061 3.232 1.691 1.00 81.62 126 TYR A CA 1
ATOM 895 C C . TYR A 1 126 ? 19.709 4.258 0.749 1.00 81.62 126 TYR A C 1
ATOM 897 O O . TYR A 1 126 ? 20.411 3.882 -0.195 1.00 81.62 126 TYR A O 1
ATOM 905 N N . THR A 1 127 ? 19.518 5.550 1.019 1.00 83.38 127 THR A N 1
ATOM 906 C CA . THR A 1 127 ? 20.030 6.639 0.175 1.00 83.38 127 THR A CA 1
ATOM 907 C C . THR A 1 127 ? 21.547 6.806 0.310 1.00 83.38 127 THR A C 1
ATOM 909 O O . THR A 1 127 ? 22.251 6.960 -0.692 1.00 83.38 127 THR A O 1
ATOM 912 N N . TYR A 1 128 ? 22.089 6.730 1.530 1.00 77.00 128 TYR A N 1
ATOM 913 C CA . TYR A 1 128 ? 23.507 7.000 1.793 1.00 77.00 128 TYR A CA 1
ATOM 914 C C . TYR A 1 128 ? 24.412 5.759 1.716 1.00 77.00 128 TYR A C 1
ATOM 916 O O . TYR A 1 128 ? 25.593 5.905 1.374 1.00 77.00 128 TYR A O 1
ATOM 924 N N . ILE A 1 129 ? 23.899 4.540 1.953 1.00 67.75 129 ILE A N 1
ATOM 925 C CA . ILE A 1 129 ? 24.698 3.302 1.853 1.00 67.75 129 ILE A CA 1
ATOM 926 C C . ILE A 1 129 ? 25.282 3.132 0.451 1.00 67.75 129 ILE A C 1
ATOM 928 O O . ILE A 1 129 ? 26.469 2.824 0.319 1.00 67.75 129 ILE A O 1
ATOM 932 N N . ARG A 1 130 ? 24.501 3.387 -0.607 1.00 54.56 130 ARG A N 1
ATOM 933 C CA . ARG A 1 130 ? 24.998 3.260 -1.986 1.00 54.56 130 ARG A CA 1
ATOM 934 C C . ARG A 1 130 ? 26.134 4.249 -2.279 1.00 54.56 130 ARG A C 1
ATOM 936 O O . ARG A 1 130 ? 27.081 3.883 -2.970 1.00 54.56 130 ARG A O 1
ATOM 943 N N . ARG A 1 131 ? 26.085 5.461 -1.709 1.00 51.97 131 ARG A N 1
ATOM 944 C CA . ARG A 1 131 ? 27.121 6.493 -1.897 1.00 51.97 131 ARG A CA 1
ATOM 945 C C . ARG A 1 131 ? 28.425 6.139 -1.178 1.00 51.97 131 ARG A C 1
ATOM 947 O O . ARG A 1 131 ? 29.496 6.298 -1.753 1.00 51.97 131 ARG A O 1
ATOM 954 N N . ARG A 1 132 ? 28.350 5.598 0.043 1.00 53.56 132 ARG A N 1
ATOM 955 C CA . ARG A 1 132 ? 29.542 5.183 0.808 1.00 53.56 132 ARG A CA 1
ATOM 956 C C . ARG A 1 132 ? 30.198 3.911 0.265 1.00 53.56 132 ARG A C 1
ATOM 958 O O . ARG A 1 132 ? 31.425 3.853 0.206 1.00 53.56 132 ARG A O 1
ATOM 965 N N . ARG A 1 133 ? 29.415 2.908 -0.155 1.00 51.41 133 ARG A N 1
ATOM 966 C CA . ARG A 1 133 ? 29.950 1.618 -0.644 1.00 51.41 133 ARG A CA 1
ATOM 967 C C . ARG A 1 133 ? 30.736 1.768 -1.952 1.00 51.41 133 ARG A C 1
ATOM 969 O O . ARG A 1 133 ? 31.706 1.046 -2.158 1.00 51.41 133 ARG A O 1
ATOM 976 N N . TRP A 1 134 ? 30.368 2.743 -2.786 1.00 49.22 134 TRP A N 1
ATOM 977 C CA . TRP A 1 134 ? 31.092 3.068 -4.019 1.00 49.22 134 TRP A CA 1
ATOM 978 C C . TRP A 1 134 ? 32.471 3.701 -3.753 1.00 49.22 134 TRP A C 1
ATOM 980 O O . TRP A 1 134 ? 33.442 3.314 -4.401 1.00 49.22 134 TRP A O 1
ATOM 990 N N . CYS A 1 135 ? 32.597 4.591 -2.757 1.00 48.97 135 CYS A N 1
ATOM 991 C CA . CYS A 1 135 ? 33.906 5.130 -2.348 1.00 48.97 135 CYS A CA 1
ATOM 992 C C . CYS A 1 135 ? 34.792 4.072 -1.678 1.00 48.97 135 CYS A C 1
ATOM 994 O O . CYS A 1 135 ? 36.000 4.058 -1.890 1.00 48.97 135 CYS A O 1
ATOM 996 N N . TRP A 1 136 ? 34.212 3.162 -0.892 1.00 43.38 136 TRP A N 1
ATOM 997 C CA . TRP A 1 136 ? 34.990 2.142 -0.183 1.00 43.38 136 TRP A CA 1
ATOM 998 C C . TRP A 1 136 ? 35.536 1.054 -1.125 1.00 43.38 136 TRP A C 1
ATOM 1000 O O . TRP A 1 136 ? 36.693 0.657 -1.005 1.00 43.38 136 TRP A O 1
ATOM 1010 N N . GLY A 1 137 ? 34.734 0.618 -2.105 1.00 48.94 137 GLY A N 1
ATOM 1011 C CA . GLY A 1 137 ? 35.116 -0.436 -3.053 1.00 48.94 137 GLY A CA 1
ATOM 1012 C C . GLY A 1 137 ? 36.118 -0.013 -4.133 1.00 48.94 137 GLY A C 1
ATOM 1013 O O . GLY A 1 137 ? 36.860 -0.857 -4.620 1.00 48.94 137 GLY A O 1
ATOM 1014 N N . SER A 1 138 ? 36.168 1.273 -4.502 1.00 52.03 138 SER A N 1
ATOM 1015 C CA . SER A 1 138 ? 37.084 1.777 -5.542 1.00 52.03 138 SER A CA 1
ATOM 1016 C C . SER A 1 138 ? 38.392 2.370 -4.999 1.00 52.03 138 SER A C 1
ATOM 1018 O O . SER A 1 138 ? 39.383 2.379 -5.723 1.00 52.03 138 SER A O 1
ATOM 1020 N N . ALA A 1 139 ? 38.436 2.829 -3.741 1.00 50.94 139 ALA A N 1
ATOM 1021 C CA . ALA A 1 139 ? 39.608 3.523 -3.192 1.00 50.94 139 ALA A CA 1
ATOM 1022 C C . ALA A 1 139 ? 40.554 2.643 -2.347 1.00 50.94 139 ALA A C 1
ATOM 1024 O O . ALA A 1 139 ? 41.705 3.022 -2.149 1.00 50.94 139 ALA A O 1
ATOM 1025 N N . CYS A 1 140 ? 40.109 1.487 -1.833 1.00 46.81 140 CYS A N 1
ATOM 1026 C CA . CYS A 1 140 ? 40.873 0.721 -0.829 1.00 46.81 140 CYS A CA 1
ATOM 1027 C C . CYS A 1 140 ? 41.422 -0.640 -1.296 1.00 46.81 140 CYS A C 1
ATOM 1029 O O . CYS A 1 140 ? 42.100 -1.304 -0.517 1.00 46.81 140 CYS A O 1
ATOM 1031 N N . SER A 1 141 ? 41.189 -1.071 -2.540 1.00 50.25 141 SER A N 1
ATOM 1032 C CA . SER A 1 141 ? 41.578 -2.418 -2.996 1.00 50.25 141 SER A CA 1
ATOM 1033 C C . SER A 1 141 ? 43.058 -2.580 -3.385 1.00 50.25 141 SER A C 1
ATOM 1035 O O . SER A 1 141 ? 43.410 -3.618 -3.935 1.00 50.25 141 SER A O 1
ATOM 1037 N N . GLY A 1 142 ? 43.928 -1.586 -3.147 1.00 51.62 142 GLY A N 1
ATOM 1038 C CA . GLY A 1 142 ? 45.300 -1.599 -3.683 1.00 51.62 142 GLY A CA 1
ATOM 1039 C C . GLY A 1 142 ? 46.425 -0.987 -2.840 1.00 51.62 142 GLY A C 1
ATOM 1040 O O . GLY A 1 142 ? 47.509 -0.811 -3.383 1.00 51.62 142 GLY A O 1
ATOM 1041 N N . TRP A 1 143 ? 46.236 -0.639 -1.558 1.00 45.56 143 TRP A N 1
ATOM 1042 C CA . TRP A 1 143 ? 47.261 0.121 -0.815 1.00 45.56 143 TRP A CA 1
ATOM 1043 C C . TRP A 1 143 ? 48.014 -0.682 0.267 1.00 45.56 143 TRP A C 1
ATOM 1045 O O . TRP A 1 143 ? 47.375 -1.249 1.157 1.00 45.56 143 TRP A O 1
ATOM 1055 N N . PRO A 1 144 ? 49.368 -0.701 0.258 1.00 48.91 144 PRO A N 1
ATOM 1056 C CA . PRO A 1 144 ? 50.173 -1.314 1.312 1.00 48.91 144 PRO A CA 1
ATOM 1057 C C . PRO A 1 144 ? 50.184 -0.474 2.601 1.00 48.91 144 PRO A C 1
ATOM 1059 O O . PRO A 1 144 ? 50.028 0.749 2.583 1.00 48.91 144 PRO A O 1
ATOM 1062 N N . ARG A 1 145 ? 50.413 -1.163 3.727 1.00 51.28 145 ARG A N 1
ATOM 1063 C CA . ARG A 1 145 ? 50.429 -0.686 5.125 1.00 51.28 145 ARG A CA 1
ATOM 1064 C C . ARG A 1 145 ? 51.355 0.527 5.365 1.00 51.28 145 ARG A C 1
ATOM 1066 O O . ARG A 1 145 ? 52.470 0.364 5.847 1.00 51.28 145 ARG A O 1
ATOM 1073 N N . SER A 1 146 ? 50.903 1.751 5.085 1.00 51.28 146 SER A N 1
ATOM 1074 C CA . SER A 1 146 ? 51.593 2.989 5.498 1.00 51.28 146 SER A CA 1
ATOM 1075 C C . SER A 1 146 ? 50.630 3.997 6.155 1.00 51.28 146 SER A C 1
ATOM 1077 O O . SER A 1 146 ? 49.426 3.940 5.896 1.00 51.28 146 SER A O 1
ATOM 1079 N N . PRO A 1 147 ? 51.106 4.945 6.995 1.00 50.06 147 PRO A N 1
ATOM 1080 C CA . PRO A 1 147 ? 50.253 5.768 7.870 1.00 50.06 147 PRO A CA 1
ATOM 1081 C C . PRO A 1 147 ? 49.454 6.885 7.164 1.00 50.06 147 PRO A C 1
ATOM 1083 O O . PRO A 1 147 ? 48.883 7.750 7.826 1.00 50.06 147 PRO A O 1
ATOM 1086 N N . ARG A 1 148 ? 49.390 6.917 5.823 1.00 50.09 148 ARG A N 1
ATOM 1087 C CA . ARG A 1 148 ? 48.751 8.008 5.049 1.00 50.09 148 ARG A CA 1
ATOM 1088 C C . ARG A 1 148 ? 47.211 7.977 5.028 1.00 50.09 148 ARG A C 1
ATOM 1090 O O . ARG A 1 148 ? 46.604 8.840 4.397 1.00 50.09 148 ARG A O 1
ATOM 1097 N N . TRP A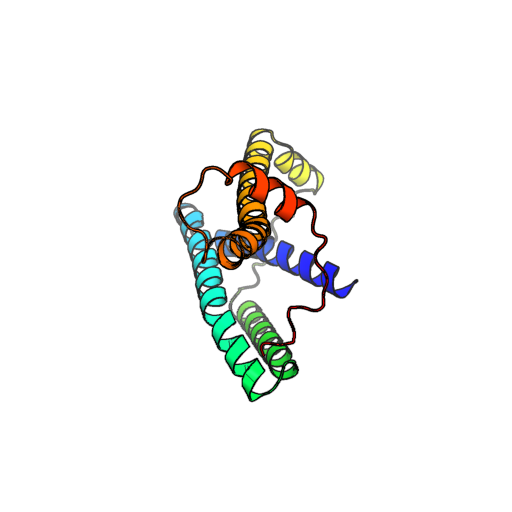 1 149 ? 46.579 7.046 5.746 1.00 50.69 149 TRP A N 1
ATOM 1098 C CA . TRP A 1 149 ? 45.126 6.810 5.775 1.00 50.69 149 TRP A CA 1
ATOM 1099 C C . TRP A 1 149 ? 44.262 8.052 6.048 1.00 50.69 149 TRP A C 1
ATOM 1101 O O . TRP A 1 149 ? 43.190 8.190 5.463 1.00 50.69 149 TRP A O 1
ATOM 1111 N N . LEU A 1 150 ? 44.733 8.990 6.873 1.00 48.09 150 LEU A N 1
ATOM 1112 C CA . LEU A 1 150 ? 43.972 10.201 7.211 1.00 48.09 150 LEU A CA 1
ATOM 1113 C C . LEU A 1 150 ? 43.804 11.169 6.027 1.00 48.09 150 LEU A C 1
ATOM 1115 O O . LEU A 1 150 ? 42.820 11.902 5.976 1.00 48.09 150 LEU A O 1
ATOM 1119 N N . ARG A 1 151 ? 44.718 11.157 5.047 1.00 47.03 151 ARG A N 1
ATOM 1120 C CA . ARG A 1 151 ? 44.692 12.101 3.915 1.00 47.03 151 ARG A CA 1
ATOM 1121 C C . ARG A 1 151 ? 43.696 11.696 2.819 1.00 47.03 151 ARG A C 1
ATOM 1123 O O . ARG A 1 151 ? 43.094 12.556 2.188 1.00 47.03 151 ARG A O 1
ATOM 1130 N N . CYS A 1 152 ? 43.456 10.395 2.655 1.00 45.25 152 CYS A N 1
ATOM 1131 C CA . CYS A 1 152 ? 42.590 9.852 1.602 1.00 45.25 152 CYS A CA 1
ATOM 1132 C C . CYS A 1 152 ? 41.091 10.127 1.854 1.00 45.25 152 CYS A C 1
ATOM 1134 O O . CYS A 1 152 ? 40.306 10.280 0.917 1.00 45.25 152 CYS A O 1
ATO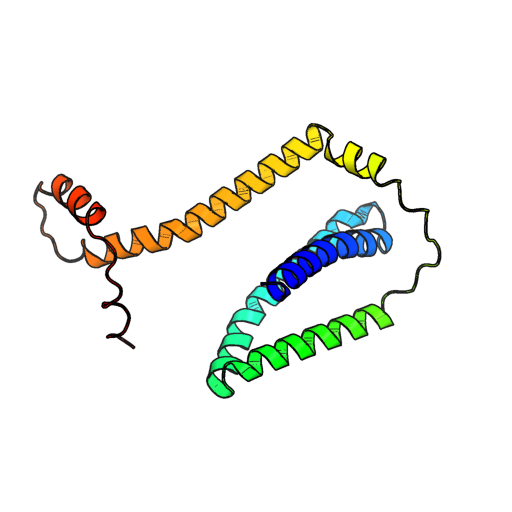M 1136 N N . ASN A 1 153 ? 40.690 10.262 3.124 1.00 47.72 153 ASN A N 1
ATOM 1137 C CA . ASN A 1 153 ? 39.299 10.524 3.506 1.00 47.72 153 ASN A CA 1
ATOM 1138 C C . ASN A 1 153 ? 38.807 11.918 3.053 1.00 47.72 153 ASN A C 1
ATOM 1140 O O . ASN A 1 153 ? 37.623 12.089 2.767 1.00 47.72 153 ASN A O 1
ATOM 1144 N N . CYS A 1 154 ? 39.711 12.900 2.938 1.00 41.81 154 CYS A N 1
ATOM 1145 C CA . CYS A 1 154 ? 39.364 14.266 2.532 1.00 41.81 154 CYS A CA 1
ATOM 1146 C C . CYS A 1 154 ? 39.223 14.430 1.008 1.00 41.81 154 CYS A C 1
ATOM 1148 O O . CYS A 1 154 ? 38.313 15.119 0.554 1.00 41.81 154 CYS A O 1
ATOM 1150 N N . GLU A 1 155 ? 40.060 13.774 0.198 1.00 44.59 155 GLU A N 1
ATOM 1151 C CA . GLU A 1 155 ? 40.025 13.937 -1.269 1.00 44.59 155 GLU A CA 1
ATOM 1152 C C . GLU A 1 155 ? 38.811 13.260 -1.923 1.00 44.59 155 GLU A C 1
ATOM 1154 O O . GLU A 1 155 ? 38.304 13.733 -2.941 1.00 44.59 155 GLU A O 1
ATOM 1159 N N . CYS A 1 156 ? 38.288 12.187 -1.321 1.00 48.53 156 CYS A N 1
ATOM 1160 C CA . CYS A 1 156 ? 37.072 11.520 -1.798 1.00 48.53 156 CYS A CA 1
ATOM 1161 C C . CYS A 1 156 ? 35.802 12.361 -1.571 1.00 48.53 156 CYS A C 1
ATOM 1163 O O . CYS A 1 156 ? 34.842 12.248 -2.331 1.00 48.53 156 CYS A O 1
ATOM 1165 N N . TRP A 1 157 ? 35.793 13.215 -0.544 1.00 44.56 157 TRP A N 1
ATOM 1166 C CA . TRP A 1 157 ? 34.676 14.121 -0.259 1.00 44.56 157 TRP A CA 1
ATOM 1167 C C . TRP A 1 157 ? 34.584 15.288 -1.251 1.00 44.56 157 TRP A C 1
ATOM 1169 O O . TRP A 1 157 ? 33.492 15.802 -1.484 1.00 44.56 157 TRP A O 1
ATOM 1179 N N . ALA A 1 158 ? 35.709 15.684 -1.852 1.00 43.12 158 ALA A N 1
ATOM 1180 C CA . ALA A 1 158 ? 35.808 16.873 -2.696 1.00 43.12 158 ALA A CA 1
ATOM 1181 C C . ALA A 1 158 ? 35.530 16.628 -4.192 1.00 43.12 158 ALA A C 1
ATOM 1183 O O . ALA A 1 158 ? 35.491 17.590 -4.956 1.00 43.12 158 ALA A O 1
ATOM 1184 N N . ARG A 1 159 ? 35.339 15.377 -4.646 1.00 45.91 159 ARG A N 1
ATOM 1185 C CA . ARG A 1 159 ? 35.079 15.095 -6.070 1.00 45.91 159 ARG A CA 1
ATOM 1186 C C . ARG A 1 159 ? 33.579 15.184 -6.396 1.00 45.91 159 ARG A C 1
ATOM 1188 O O . ARG A 1 159 ? 32.820 14.314 -5.958 1.00 45.91 159 ARG A O 1
ATOM 1195 N N . PRO A 1 160 ? 33.121 16.184 -7.176 1.00 43.53 160 PRO A N 1
ATOM 1196 C CA . PRO A 1 160 ? 31.765 16.182 -7.706 1.00 43.53 160 PRO A CA 1
ATOM 1197 C C . PRO A 1 160 ? 31.594 14.984 -8.648 1.00 43.53 160 PRO A C 1
ATOM 1199 O O . PRO A 1 160 ? 32.471 14.672 -9.451 1.00 43.53 160 PRO A O 1
ATOM 1202 N N . ALA A 1 161 ? 30.471 14.280 -8.507 1.00 50.28 161 ALA A N 1
ATOM 1203 C CA . ALA A 1 161 ? 30.135 13.122 -9.323 1.00 50.28 161 ALA A CA 1
ATOM 1204 C C . ALA A 1 161 ? 29.952 13.557 -10.785 1.00 50.28 161 ALA A C 1
ATOM 1206 O O . ALA A 1 161 ? 28.917 14.122 -11.133 1.00 50.28 161 ALA A O 1
ATOM 1207 N N . THR A 1 162 ? 30.947 13.315 -11.636 1.00 46.22 162 THR A N 1
ATOM 1208 C CA . THR A 1 162 ? 30.795 13.490 -13.081 1.00 46.22 162 THR A CA 1
ATOM 1209 C C . THR A 1 162 ? 29.964 12.334 -13.666 1.00 46.22 162 THR A C 1
ATOM 1211 O O . THR A 1 162 ? 30.150 11.184 -13.254 1.00 46.22 162 THR A O 1
ATOM 1214 N N . PRO A 1 163 ? 29.031 12.593 -14.606 1.00 46.19 163 PRO A N 1
ATOM 1215 C CA . PRO A 1 163 ? 28.086 11.584 -15.109 1.00 46.19 163 PRO A CA 1
ATOM 1216 C C . PRO A 1 163 ? 28.710 10.494 -16.001 1.00 46.19 163 PRO A C 1
ATOM 1218 O O . PRO A 1 163 ? 28.054 9.500 -16.311 1.00 46.19 163 PRO A O 1
ATOM 1221 N N . ASP A 1 164 ? 29.970 10.646 -16.410 1.00 42.25 164 ASP A N 1
ATOM 1222 C CA . ASP A 1 164 ? 30.511 9.951 -17.589 1.00 42.25 164 ASP A CA 1
ATOM 1223 C C . ASP A 1 164 ? 31.020 8.520 -17.331 1.00 42.25 164 ASP A C 1
ATOM 1225 O O . ASP A 1 164 ? 31.372 7.794 -18.262 1.00 42.25 164 ASP A O 1
ATOM 1229 N N . GLY A 1 165 ? 31.060 8.075 -16.072 1.00 42.06 165 GLY A N 1
ATOM 1230 C CA . GLY A 1 165 ? 31.660 6.787 -15.694 1.00 42.06 165 GLY A CA 1
ATOM 1231 C C . GLY A 1 165 ? 30.723 5.574 -15.709 1.00 42.06 165 GLY A C 1
ATOM 1232 O O . GLY A 1 165 ? 31.201 4.445 -15.597 1.00 42.06 165 GLY A O 1
ATOM 1233 N N . ILE A 1 166 ? 29.404 5.774 -15.814 1.00 45.25 166 ILE A N 1
ATOM 1234 C CA . ILE A 1 166 ? 28.414 4.694 -15.627 1.00 45.25 166 ILE A CA 1
ATOM 1235 C C . ILE A 1 166 ? 28.173 3.889 -16.918 1.00 45.25 166 ILE A C 1
ATOM 1237 O O . ILE A 1 166 ? 27.879 2.701 -16.840 1.00 45.25 166 ILE A O 1
ATOM 1241 N N . TRP A 1 167 ? 28.364 4.482 -18.100 1.00 39.09 167 TRP A N 1
ATOM 1242 C CA . TRP A 1 167 ? 27.949 3.875 -19.375 1.00 39.09 167 TRP A CA 1
ATOM 1243 C C . TRP A 1 167 ? 29.010 3.042 -20.112 1.00 39.09 167 TRP A C 1
ATOM 1245 O O . TRP A 1 167 ? 28.703 2.471 -21.149 1.00 39.09 167 TRP A O 1
ATOM 1255 N N . ARG A 1 168 ? 30.249 2.927 -19.612 1.00 38.50 168 ARG A N 1
ATOM 1256 C CA . ARG A 1 168 ? 31.315 2.152 -20.295 1.00 38.50 168 ARG A CA 1
ATOM 1257 C C . ARG A 1 168 ? 31.437 0.686 -19.858 1.00 38.50 168 ARG A C 1
ATOM 1259 O O . ARG A 1 168 ? 32.368 0.011 -20.283 1.00 38.50 168 ARG A O 1
ATOM 1266 N N . ARG A 1 169 ? 30.554 0.196 -18.984 1.00 42.34 169 ARG A N 1
ATOM 1267 C CA . ARG A 1 169 ? 30.545 -1.206 -18.517 1.00 42.34 169 ARG A CA 1
ATOM 1268 C C . ARG A 1 169 ? 29.132 -1.798 -18.492 1.00 42.34 169 ARG A C 1
ATOM 1270 O O . ARG A 1 169 ? 28.719 -2.361 -17.481 1.00 42.34 169 ARG A O 1
ATOM 1277 N N . ALA A 1 170 ? 28.411 -1.628 -19.593 1.00 38.19 170 ALA A N 1
ATOM 1278 C CA . ALA A 1 170 ? 27.256 -2.439 -19.961 1.00 38.19 170 ALA A CA 1
ATOM 1279 C C . ALA A 1 170 ? 27.541 -3.061 -21.329 1.00 38.19 170 ALA A C 1
ATOM 1281 O O . ALA A 1 170 ? 28.156 -2.345 -22.154 1.00 38.19 170 ALA A O 1
#

InterPro domains:
  IPR011701 Major facilitator superfamily [PF07690] (1-128)
  IPR020846 Major facilitator superfamily domain [PS50850] (1-170)
  IPR036259 MFS transporter superfamily [G3DSA:1.20.1250.20] (1-144)
  IPR036259 MFS transporter superfamily [SSF103473] (1-129)
  IPR050189 Major Facilitator Superfamily Efflux Transporters [PTHR43124] (1-130)

Radius of gyration: 24.31 Å; chains: 1; bounding box: 78×30×46 Å

pLDDT: mean 74.79, std 17.36, range [38.19, 94.0]

Secondary structure (DSSP, 8-state):
-HHHHHHHHHHHHHHHHHHHHHHHSS-GGGHHHHHHHHHHHHHHHHHHHHHHHHHHHHHH-HHHHHHHHHHHHHHHHHHHHHHS------PPPPPHHHHHHHHTSHHHHHHHHHHHHHHHHHHHHHHHHHHHHHHHHHHSTT--S-TTHHHHHHHHHS----GGGSTT--